Protein AF-A0A8T9AZX5-F1 (afdb_monomer_lite)

Foldseek 3Di:
DDDDDDDDDDDDDDPDPDPDDCPPPQDPDDDQDPVNVVVCCVVCVPDDPLVVLLVCLVPFDLAAAEDLPPPVSVVNVVSQLVVCVVPVPRDRHAYEYQPLQPDDPVSVVSVVVVCVVRVSHHYHYFAQPPDDHPVRVCVVQNPPCCVVPVPVSCCRRPVVRVVVVCVVSVHD

pLDDT: mean 87.65, std 19.74, range [34.09, 98.69]

Organism: NCBI:txid1316785

InterPro domains:
  IPR002500 Phosphoadenosine phosphosulphate reductase domain [PF01507] (64-170)
  IPR014729 Rossmann-like alpha/beta/alpha sandwich fold [G3DSA:3.40.50.620] (26-172)

Secondary structure (DSSP, 8-state):
-------------------------PPPPP---HHHHHHHHHHHTTS-HHHHHHHHHHH-TT-EEE----HHHHHHHHHHHHHHHH-TTSPP-EEEEE--S---HHHHHHHHHHHHH-TTS-EEEE-STT--SHHHHHHHH-TTHHHH-HHHHHIIIIIHHHHHHHHHTT--

Sequence (172 aa):
MGHHRESSAHSNNESGYASGSSSADSLPPIILTKQHLKFLNTTLNNLTPLEILRWCKLTFPSLYQTTAFGISGLVTLDMLSKLQTETPSAPSIDAIFLDTLYHFQETLELVEKTKQRYPNVNLHVYKPEGVSTVSEFEAKHGAELWKTDADLYDWVAKVEPAQRAYSDLSVA

Structure (mmCIF, N/CA/C/O backbone):
data_AF-A0A8T9AZX5-F1
#
_entry.id   AF-A0A8T9AZX5-F1
#
loop_
_atom_site.group_PDB
_atom_site.id
_atom_site.type_symbol
_atom_site.label_atom_id
_atom_site.label_alt_id
_atom_site.label_comp_id
_atom_site.label_asym_id
_atom_site.label_entity_id
_atom_site.label_seq_id
_atom_site.pdbx_PDB_ins_code
_atom_site.Cartn_x
_atom_site.Cartn_y
_atom_site.Cartn_z
_atom_site.occupancy
_atom_site.B_iso_or_equiv
_atom_site.auth_seq_id
_atom_site.auth_comp_id
_atom_site.auth_asym_id
_atom_site.auth_atom_id
_atom_site.pdbx_PDB_model_num
ATOM 1 N N . MET A 1 1 ? -6.602 34.665 -76.953 1.00 39.72 1 MET A N 1
ATOM 2 C CA . MET A 1 1 ? -6.488 35.197 -75.578 1.00 39.72 1 MET A CA 1
ATOM 3 C C . MET A 1 1 ? -7.220 34.218 -74.673 1.00 39.72 1 MET A C 1
ATOM 5 O O . MET A 1 1 ? -8.395 33.996 -74.919 1.00 39.72 1 MET A O 1
ATOM 9 N N . GLY A 1 2 ? -6.522 33.560 -73.743 1.00 36.25 2 GLY A N 1
ATOM 10 C CA . GLY A 1 2 ? -7.105 32.566 -72.828 1.00 36.25 2 GLY A CA 1
ATOM 11 C C . GLY A 1 2 ? -6.271 31.287 -72.733 1.00 36.25 2 GLY A C 1
ATOM 12 O O . GLY A 1 2 ? -6.496 30.346 -73.485 1.00 36.25 2 GLY A O 1
ATOM 13 N N . HIS A 1 3 ? -5.283 31.283 -71.836 1.00 34.78 3 HIS A N 1
ATOM 14 C CA . HIS A 1 3 ? -4.496 30.104 -71.474 1.00 34.78 3 HIS A CA 1
ATOM 15 C C . HIS A 1 3 ? -5.234 29.260 -70.427 1.00 34.78 3 HIS A C 1
ATOM 17 O O . HIS A 1 3 ? -5.689 29.783 -69.413 1.00 34.78 3 HIS A O 1
ATOM 23 N N . HIS A 1 4 ? -5.263 27.948 -70.657 1.00 35.97 4 HIS A N 1
ATOM 24 C CA . HIS A 1 4 ? -5.449 26.918 -69.637 1.00 35.97 4 HIS A CA 1
ATOM 25 C C . HIS A 1 4 ? -4.282 26.925 -68.639 1.00 35.97 4 HIS A C 1
ATOM 27 O O . HIS A 1 4 ? -3.122 26.917 -69.061 1.00 35.97 4 HIS A O 1
ATOM 33 N N . ARG A 1 5 ? -4.585 26.794 -67.342 1.00 34.09 5 ARG A N 1
ATOM 34 C CA . ARG A 1 5 ? -3.838 25.910 -66.430 1.00 34.09 5 ARG A CA 1
ATOM 35 C C . ARG A 1 5 ? -4.625 25.633 -65.148 1.00 34.09 5 ARG A C 1
ATOM 37 O O . ARG A 1 5 ? -4.996 26.553 -64.429 1.00 34.09 5 ARG A O 1
ATOM 44 N N . GLU A 1 6 ? -4.851 24.348 -64.897 1.00 43.19 6 GLU A N 1
ATOM 45 C CA . GLU A 1 6 ? -5.233 23.786 -63.602 1.00 43.19 6 GLU A CA 1
ATOM 46 C C . GLU A 1 6 ? -4.085 23.929 -62.592 1.00 43.19 6 GLU A C 1
ATOM 48 O O . GLU A 1 6 ? -2.913 23.866 -62.970 1.00 43.19 6 GLU A O 1
ATOM 53 N N . SER A 1 7 ? -4.423 24.042 -61.305 1.00 36.31 7 SER A N 1
ATOM 54 C CA . SER A 1 7 ? -3.517 23.708 -60.203 1.00 36.31 7 SER A CA 1
ATOM 55 C C . SER A 1 7 ? -4.314 23.431 -58.923 1.00 36.31 7 SER A C 1
ATOM 57 O O . SER A 1 7 ? -4.718 24.347 -58.218 1.00 36.31 7 SER A O 1
ATOM 59 N N . SER A 1 8 ? -4.531 22.138 -58.672 1.00 34.84 8 SER A N 1
ATOM 60 C CA . SER A 1 8 ? -4.407 21.440 -57.381 1.00 34.84 8 SER A CA 1
ATOM 61 C C . SER A 1 8 ? -4.889 22.126 -56.091 1.00 34.84 8 SER A C 1
ATOM 63 O O . SER A 1 8 ? -4.235 23.014 -55.545 1.00 34.84 8 SER A O 1
ATOM 65 N N . ALA A 1 9 ? -5.944 21.549 -55.511 1.00 44.44 9 ALA A N 1
ATOM 66 C CA . ALA A 1 9 ? -6.282 21.666 -54.099 1.00 44.44 9 ALA A CA 1
ATOM 67 C C . ALA A 1 9 ? -5.108 21.220 -53.206 1.00 44.44 9 ALA A C 1
ATOM 69 O O . ALA A 1 9 ? -4.575 20.122 -53.378 1.00 44.44 9 ALA A O 1
ATOM 70 N N . HIS A 1 10 ? -4.729 22.059 -52.243 1.00 37.44 10 HIS A N 1
ATOM 71 C CA . HIS A 1 10 ? -3.942 21.681 -51.071 1.00 37.44 10 HIS A CA 1
ATOM 72 C C . HIS A 1 10 ? -4.683 22.172 -49.828 1.00 37.44 10 HIS A C 1
ATOM 74 O O . HIS A 1 10 ? -4.914 23.365 -49.644 1.00 37.44 10 HIS A O 1
ATOM 80 N N . SER A 1 11 ? -5.086 21.204 -49.011 1.00 47.88 11 SER A N 1
ATOM 81 C CA . SER A 1 11 ? -5.609 21.361 -47.662 1.00 47.88 11 SER A CA 1
ATOM 82 C C . SER A 1 11 ? -4.563 22.018 -46.764 1.00 47.88 11 SER A C 1
ATOM 84 O O . SER A 1 11 ? -3.479 21.460 -46.598 1.00 47.88 11 SER A O 1
ATOM 86 N N . ASN A 1 12 ? -4.899 23.146 -46.142 1.00 37.38 12 ASN A N 1
ATOM 87 C CA . ASN A 1 12 ? -4.134 23.682 -45.022 1.00 37.38 12 ASN A CA 1
ATOM 88 C C . ASN A 1 12 ? -5.059 23.868 -43.817 1.00 37.38 12 ASN A C 1
ATOM 90 O O . ASN A 1 12 ? -5.862 24.793 -43.765 1.00 37.38 12 ASN A O 1
ATOM 94 N N . ASN A 1 13 ? -4.925 22.902 -42.908 1.00 39.84 13 ASN A N 1
ATOM 95 C CA . ASN A 1 13 ? -5.178 22.904 -41.470 1.00 39.84 13 ASN A CA 1
ATOM 96 C C . ASN A 1 13 ? -5.720 24.210 -40.867 1.00 39.84 13 ASN A C 1
ATOM 98 O O . ASN A 1 13 ? -4.977 25.172 -40.664 1.00 39.84 13 ASN A O 1
ATOM 102 N N . GLU A 1 14 ? -6.989 24.178 -40.462 1.00 38.81 14 GLU A N 1
ATOM 103 C CA . GLU A 1 14 ? -7.542 25.103 -39.475 1.00 38.81 14 GLU A CA 1
ATOM 104 C C . GLU A 1 14 ? -6.902 24.845 -38.104 1.00 38.81 14 GLU A C 1
ATOM 106 O O . GLU A 1 14 ? -7.068 23.787 -37.495 1.00 38.81 14 GLU A O 1
ATOM 111 N N . SER A 1 15 ? -6.172 25.837 -37.596 1.00 49.81 15 SER A N 1
ATOM 112 C CA . SER A 1 15 ? -5.742 25.904 -36.203 1.00 49.81 15 SER A CA 1
ATOM 113 C C . SER A 1 15 ? -6.913 26.367 -35.332 1.00 49.81 15 SER A C 1
ATOM 115 O O . SER A 1 15 ? -7.092 27.562 -35.087 1.00 49.81 15 SER A O 1
ATOM 117 N N . GLY A 1 16 ? -7.724 25.419 -34.871 1.00 39.03 16 GLY A N 1
ATOM 118 C CA . GLY A 1 16 ? -8.729 25.655 -33.841 1.00 39.03 16 GLY A CA 1
ATOM 119 C C . GLY A 1 16 ? -8.090 25.668 -32.455 1.00 39.03 16 GLY A C 1
ATOM 120 O O . GLY A 1 16 ? -8.042 24.639 -31.788 1.00 39.03 16 GLY A O 1
ATOM 121 N N . TYR A 1 17 ? -7.616 26.828 -31.997 1.00 50.16 17 TYR A N 1
ATOM 122 C CA . TYR A 1 17 ? -7.388 27.051 -30.568 1.00 50.16 17 TYR A CA 1
ATOM 123 C C . TYR A 1 17 ? -8.745 27.214 -29.882 1.00 50.16 17 TYR A C 1
ATOM 125 O O . TYR A 1 17 ? -9.251 28.323 -29.717 1.00 50.16 17 TYR A O 1
ATOM 133 N N . ALA A 1 18 ? -9.349 26.093 -29.498 1.00 42.88 18 ALA A N 1
ATOM 134 C CA . ALA A 1 18 ? -10.408 26.091 -28.508 1.00 42.88 18 ALA A CA 1
ATOM 135 C C . ALA A 1 18 ? -9.747 26.046 -27.127 1.00 42.88 18 ALA A C 1
ATOM 137 O O . ALA A 1 18 ? -9.266 25.004 -26.687 1.00 42.88 18 ALA A O 1
ATOM 138 N N . SER A 1 19 ? -9.714 27.192 -26.449 1.00 56.75 19 SER A N 1
ATOM 139 C CA . SER A 1 19 ? -9.529 27.251 -25.000 1.00 56.75 19 SER A CA 1
ATOM 140 C C . SER A 1 19 ? -10.708 26.527 -24.349 1.00 56.75 19 SER A C 1
ATOM 142 O O . SER A 1 19 ? -11.762 27.113 -24.110 1.00 56.75 19 SER A O 1
ATOM 144 N N . GLY A 1 20 ? -10.549 25.223 -24.151 1.00 41.31 20 GLY A N 1
ATOM 145 C CA . GLY A 1 20 ? -11.490 24.362 -23.458 1.00 41.31 20 GLY A CA 1
ATOM 146 C C . GLY A 1 20 ? -11.069 24.221 -22.005 1.00 41.31 20 GLY A C 1
ATOM 147 O O . GLY A 1 20 ? -9.927 23.884 -21.716 1.00 41.31 20 GLY A O 1
ATOM 148 N N . SER A 1 21 ? -12.006 24.526 -21.112 1.00 38.75 21 SER A N 1
ATOM 149 C CA . SER A 1 21 ? -12.051 24.107 -19.711 1.00 38.75 21 SER A CA 1
ATOM 150 C C . SER A 1 21 ? -11.220 22.845 -19.447 1.00 38.75 21 SER A C 1
ATOM 152 O O . SER A 1 21 ? -11.466 21.810 -20.066 1.00 38.75 21 SER A O 1
ATOM 154 N N . SER A 1 22 ? -10.264 22.930 -18.517 1.00 40.59 22 SER A N 1
ATOM 155 C CA . SER A 1 22 ? -9.553 21.773 -17.973 1.00 40.59 22 SER A CA 1
ATOM 156 C C . SER A 1 22 ? -10.535 20.916 -17.174 1.00 40.59 22 SER A C 1
ATOM 158 O O . SER A 1 22 ? -10.583 20.952 -15.944 1.00 40.59 22 SER A O 1
ATOM 160 N N . SER A 1 23 ? -11.353 20.162 -17.897 1.00 47.62 23 SER A N 1
ATOM 161 C CA . SER A 1 23 ? -11.797 18.861 -17.425 1.00 47.62 23 SER A CA 1
ATOM 162 C C . SER A 1 23 ? -10.504 18.104 -17.155 1.00 47.62 23 SER A C 1
ATOM 164 O O . SER A 1 23 ? -9.619 18.105 -18.008 1.00 47.62 23 SER A O 1
ATOM 166 N N . ALA A 1 24 ? -10.314 17.597 -15.941 1.00 47.28 24 ALA A N 1
ATOM 167 C CA . ALA A 1 24 ? -9.165 16.764 -15.634 1.00 47.28 24 ALA A CA 1
ATOM 168 C C . ALA A 1 24 ? -9.201 15.565 -16.592 1.00 47.28 24 ALA A C 1
ATOM 170 O O . ALA A 1 24 ? -9.963 14.628 -16.370 1.00 47.28 24 ALA A O 1
ATOM 171 N N . ASP A 1 25 ? -8.456 15.647 -17.696 1.00 48.66 25 ASP A N 1
ATOM 172 C CA . ASP A 1 25 ? -8.344 14.577 -18.679 1.00 48.66 25 ASP A CA 1
ATOM 173 C C . ASP A 1 25 ? -7.556 13.455 -18.007 1.00 48.66 25 ASP A C 1
ATOM 175 O O . ASP A 1 25 ? -6.326 13.395 -18.047 1.00 48.66 25 ASP A O 1
ATOM 179 N N . SER A 1 26 ? -8.286 12.591 -17.304 1.00 61.50 26 SER A N 1
ATOM 180 C CA . SER A 1 26 ? -7.782 11.317 -16.821 1.00 61.50 26 SER A CA 1
ATOM 181 C C . SER A 1 26 ? -7.172 10.583 -18.012 1.00 61.50 26 SER A C 1
ATOM 183 O O . SER A 1 26 ? -7.832 10.438 -19.046 1.00 61.50 26 SER A O 1
ATOM 185 N N . LEU A 1 27 ? -5.921 10.137 -17.879 1.00 63.19 27 LEU A N 1
ATOM 186 C CA . LEU A 1 27 ? -5.266 9.319 -18.898 1.00 63.19 27 LEU A CA 1
ATOM 187 C C . LEU A 1 27 ? -6.190 8.154 -19.302 1.00 63.19 27 LEU A C 1
ATOM 189 O O . LEU A 1 27 ? -6.902 7.618 -18.447 1.00 63.19 27 LEU A O 1
ATOM 193 N N . PRO A 1 28 ? -6.207 7.753 -20.587 1.00 70.44 28 PRO A N 1
ATOM 194 C CA . PRO A 1 28 ? -7.024 6.629 -21.013 1.00 70.44 28 PRO A CA 1
ATOM 195 C C . PRO A 1 28 ? -6.657 5.377 -20.200 1.00 70.44 28 PRO A C 1
ATOM 197 O O . PRO A 1 28 ? -5.473 5.155 -19.929 1.00 70.44 28 PRO A O 1
ATOM 200 N N . PRO A 1 29 ? -7.647 4.548 -19.824 1.00 79.88 29 PRO A N 1
ATOM 201 C CA . PRO A 1 29 ? -7.400 3.378 -18.997 1.00 79.88 29 PRO A CA 1
ATOM 202 C C . PRO A 1 29 ? -6.451 2.411 -19.707 1.00 79.88 29 PRO A C 1
ATOM 204 O O . PRO A 1 29 ? -6.567 2.165 -20.912 1.00 79.88 29 PRO A O 1
ATOM 207 N N . ILE A 1 30 ? -5.526 1.825 -18.950 1.00 88.25 30 ILE A N 1
ATOM 208 C CA . ILE A 1 30 ? -4.623 0.799 -19.466 1.00 88.25 30 ILE A CA 1
ATOM 209 C C . ILE A 1 30 ? -5.402 -0.509 -19.596 1.00 88.25 30 ILE A C 1
ATOM 211 O O . ILE A 1 30 ? -5.882 -1.073 -18.616 1.00 88.25 30 ILE A O 1
ATOM 215 N N . ILE A 1 31 ? -5.525 -1.018 -20.823 1.00 92.19 31 ILE A N 1
ATOM 216 C CA . ILE A 1 31 ? -6.279 -2.245 -21.102 1.00 92.19 31 ILE A CA 1
ATOM 217 C C . ILE A 1 31 ? -5.311 -3.388 -21.415 1.00 92.19 31 ILE A C 1
ATOM 219 O O . ILE A 1 31 ? -4.711 -3.459 -22.490 1.00 92.19 31 ILE A O 1
ATOM 223 N N . LEU A 1 32 ? -5.202 -4.341 -20.488 1.00 94.25 32 LEU A N 1
ATOM 224 C CA . LEU A 1 32 ? -4.472 -5.592 -20.695 1.00 94.25 32 LEU A CA 1
ATOM 225 C C . LEU A 1 32 ? -5.444 -6.729 -21.020 1.00 94.25 32 LEU A C 1
ATOM 227 O O . LEU A 1 32 ? -6.285 -7.114 -20.210 1.00 94.25 32 LEU A O 1
ATOM 231 N N . THR A 1 33 ? -5.319 -7.298 -22.220 1.00 97.44 33 THR A N 1
ATOM 232 C CA . THR A 1 33 ? -6.103 -8.473 -22.617 1.00 97.44 33 THR A CA 1
ATOM 233 C C . THR A 1 33 ? -5.625 -9.723 -21.877 1.00 97.44 33 THR A C 1
ATOM 235 O O . THR A 1 33 ? -4.498 -9.788 -21.382 1.00 97.44 33 THR A O 1
ATOM 238 N N . LYS A 1 34 ? -6.442 -10.783 -21.867 1.00 98.00 34 LYS A N 1
ATOM 239 C CA . LYS A 1 34 ? -6.032 -12.086 -21.315 1.00 98.00 34 LYS A CA 1
ATOM 240 C C . LYS A 1 34 ? -4.754 -12.616 -21.978 1.00 98.00 34 LYS A C 1
ATOM 242 O O . LYS A 1 34 ? -3.924 -13.227 -21.309 1.00 98.00 34 LYS A O 1
ATOM 247 N N . GLN A 1 35 ? -4.581 -12.373 -23.279 1.00 98.25 35 GLN A N 1
ATOM 248 C CA . GLN A 1 35 ? -3.381 -12.744 -24.024 1.00 98.25 35 GLN A CA 1
ATOM 249 C C . GLN A 1 35 ? -2.161 -11.934 -23.566 1.00 98.25 35 GLN A C 1
ATOM 251 O O . GLN A 1 35 ? -1.109 -12.534 -23.349 1.00 98.25 35 GLN A O 1
ATOM 256 N N . HIS A 1 36 ? -2.306 -10.617 -23.348 1.00 97.88 36 HIS A N 1
ATOM 257 C CA . HIS A 1 36 ? -1.241 -9.789 -22.768 1.00 97.88 36 HIS A CA 1
ATOM 258 C C . HIS A 1 36 ? -0.831 -10.321 -21.394 1.00 97.88 36 HIS A C 1
ATOM 260 O O . HIS A 1 36 ? 0.344 -10.598 -21.180 1.00 97.88 36 HIS A O 1
ATOM 266 N N . LEU A 1 37 ? -1.794 -10.551 -20.496 1.00 98.00 37 LEU A N 1
ATOM 267 C CA . LEU A 1 37 ? -1.520 -11.053 -19.146 1.00 98.00 37 LEU A CA 1
ATOM 268 C C . LEU A 1 37 ? -0.815 -12.412 -19.166 1.00 98.00 37 LEU A C 1
ATOM 270 O O . LEU A 1 37 ? 0.155 -12.613 -18.442 1.00 98.00 37 LEU A O 1
ATOM 274 N N . LYS A 1 38 ? -1.249 -13.340 -20.030 1.00 98.38 38 LYS A N 1
ATOM 275 C CA . LYS A 1 38 ? -0.595 -14.650 -20.166 1.00 98.38 38 LYS A CA 1
ATOM 276 C C . LYS A 1 38 ? 0.862 -14.512 -20.615 1.00 98.38 38 LYS A C 1
ATOM 278 O O . LYS A 1 38 ? 1.734 -15.185 -20.064 1.00 98.38 38 LYS A O 1
ATOM 283 N N . PHE A 1 39 ? 1.118 -13.657 -21.604 1.00 98.25 39 PHE A N 1
ATOM 284 C CA . PHE A 1 39 ? 2.467 -13.398 -22.099 1.00 98.25 39 PHE A CA 1
ATOM 285 C C . PHE A 1 39 ? 3.342 -12.745 -21.024 1.00 98.25 39 PHE A C 1
ATOM 287 O O . PHE A 1 39 ? 4.416 -13.260 -20.729 1.00 98.25 39 PHE A O 1
ATOM 294 N N . LEU A 1 40 ? 2.860 -11.670 -20.393 1.00 98.00 40 LEU A N 1
ATOM 295 C CA . LEU A 1 40 ? 3.583 -10.948 -19.345 1.00 98.00 40 LEU A CA 1
ATOM 296 C C . L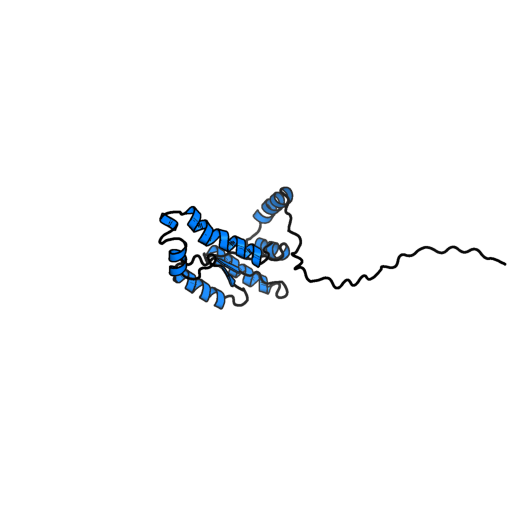EU A 1 40 ? 3.908 -11.853 -18.158 1.00 98.00 40 LEU A C 1
ATOM 298 O O . LEU A 1 40 ? 5.066 -11.921 -17.763 1.00 98.00 40 LEU A O 1
ATOM 302 N N . ASN A 1 41 ? 2.940 -12.624 -17.655 1.00 98.25 41 ASN A N 1
ATOM 303 C CA . ASN A 1 41 ? 3.182 -13.564 -16.559 1.00 98.25 41 ASN A CA 1
ATOM 304 C C . ASN A 1 41 ? 4.254 -14.602 -16.922 1.00 98.25 41 ASN A C 1
ATOM 306 O O . ASN A 1 41 ? 5.120 -14.894 -16.106 1.00 98.25 41 ASN A O 1
ATOM 310 N N . THR A 1 42 ? 4.233 -15.134 -18.149 1.00 98.06 42 THR A N 1
ATOM 311 C CA . THR A 1 42 ? 5.233 -16.121 -18.598 1.00 98.06 42 THR A CA 1
ATOM 312 C C . THR A 1 42 ? 6.626 -15.499 -18.711 1.00 98.06 42 THR A C 1
ATOM 314 O O . THR A 1 42 ? 7.608 -16.103 -18.288 1.00 98.06 42 THR A O 1
ATOM 317 N N . THR A 1 43 ? 6.717 -14.290 -19.266 1.00 97.81 43 THR A N 1
ATOM 318 C CA . THR A 1 43 ? 7.990 -13.591 -19.476 1.00 97.81 43 THR A CA 1
ATOM 319 C C . THR A 1 43 ? 8.600 -13.117 -18.158 1.00 97.81 43 THR A C 1
ATOM 321 O O . THR A 1 43 ? 9.757 -13.420 -17.874 1.00 97.81 43 THR A O 1
ATOM 324 N N . LEU A 1 44 ? 7.820 -12.414 -17.331 1.00 98.00 44 LEU A N 1
ATOM 325 C CA . LEU A 1 44 ? 8.296 -11.785 -16.096 1.00 98.00 44 LEU A CA 1
ATOM 326 C C . LEU A 1 44 ? 8.642 -12.803 -15.002 1.00 98.00 44 LEU A C 1
ATOM 328 O O . LEU A 1 44 ? 9.502 -12.520 -14.176 1.00 98.00 44 LEU A O 1
ATOM 332 N N . ASN A 1 45 ? 8.043 -14.000 -15.015 1.00 97.75 45 ASN A N 1
ATOM 333 C CA . ASN A 1 45 ? 8.338 -15.057 -14.038 1.00 97.75 45 ASN A CA 1
ATOM 334 C C . ASN A 1 45 ? 9.809 -15.516 -14.045 1.00 97.75 45 ASN A C 1
ATOM 336 O O . ASN A 1 45 ? 10.274 -16.095 -13.069 1.00 97.75 45 ASN A O 1
ATOM 340 N N . ASN A 1 46 ? 10.541 -15.274 -15.135 1.00 96.75 46 ASN A N 1
ATOM 341 C CA . ASN A 1 46 ? 11.950 -15.658 -15.260 1.00 96.75 46 ASN A CA 1
ATOM 342 C C . ASN A 1 46 ? 12.923 -14.520 -14.912 1.00 96.75 46 ASN A C 1
ATOM 344 O O . ASN A 1 46 ? 14.129 -14.686 -15.081 1.00 96.75 46 ASN A O 1
ATOM 348 N N . LEU A 1 47 ? 12.413 -13.368 -14.468 1.00 98.19 47 LEU A N 1
ATOM 349 C CA . LEU A 1 47 ? 13.212 -12.191 -14.144 1.00 98.19 47 LEU A CA 1
ATOM 350 C C . LEU A 1 47 ? 13.427 -12.049 -12.636 1.00 98.19 47 LEU A C 1
ATOM 352 O O . LEU A 1 47 ? 12.649 -12.531 -11.812 1.00 98.19 47 LEU A O 1
ATOM 356 N N . THR A 1 48 ? 14.486 -11.336 -12.267 1.00 98.19 48 THR A N 1
ATOM 357 C CA . THR A 1 48 ? 14.724 -10.934 -10.880 1.00 98.19 48 THR A CA 1
ATOM 358 C C . THR A 1 48 ? 13.719 -9.860 -10.436 1.00 98.19 48 THR A C 1
ATOM 360 O O . THR A 1 48 ? 13.211 -9.103 -11.268 1.00 98.19 48 THR A O 1
ATOM 363 N N . PRO A 1 49 ? 13.466 -9.696 -9.121 1.00 97.88 49 PRO A N 1
ATOM 364 C CA . PRO A 1 49 ? 12.566 -8.651 -8.628 1.00 97.88 49 PRO A CA 1
ATOM 365 C C . PRO A 1 49 ? 12.930 -7.242 -9.115 1.00 97.88 49 PRO A C 1
ATOM 367 O O . PRO A 1 49 ? 12.049 -6.464 -9.466 1.00 97.88 49 PRO A O 1
ATOM 370 N N . LEU A 1 50 ? 14.226 -6.919 -9.196 1.00 96.69 50 LEU A N 1
ATOM 371 C CA . LEU A 1 50 ? 14.693 -5.609 -9.654 1.00 96.69 50 LEU A CA 1
ATOM 372 C C . LEU A 1 50 ? 14.377 -5.370 -11.140 1.00 96.69 50 LEU A C 1
ATOM 374 O O . LEU A 1 50 ? 13.994 -4.266 -11.518 1.00 96.69 50 LEU A O 1
ATOM 378 N N . GLU A 1 51 ? 14.507 -6.399 -11.979 1.00 97.44 51 GLU A N 1
ATOM 379 C CA . GLU A 1 51 ? 14.153 -6.327 -13.401 1.00 97.44 51 GLU A CA 1
ATOM 380 C C . GLU A 1 51 ? 12.643 -6.175 -13.602 1.00 97.44 51 GLU A C 1
ATOM 382 O O . GLU A 1 51 ? 12.226 -5.368 -14.432 1.00 97.44 51 GLU A O 1
ATOM 387 N N . ILE A 1 52 ? 11.829 -6.876 -12.804 1.00 98.12 52 ILE A N 1
ATOM 388 C CA . ILE A 1 52 ? 10.367 -6.725 -12.821 1.00 98.12 52 ILE A CA 1
ATOM 389 C C . ILE A 1 52 ? 9.981 -5.295 -12.431 1.00 98.12 52 ILE A C 1
ATOM 391 O O . ILE A 1 52 ? 9.215 -4.654 -13.144 1.00 98.12 52 ILE A O 1
ATOM 395 N N . LEU A 1 53 ? 10.546 -4.755 -11.346 1.00 96.81 53 LEU A N 1
ATOM 396 C CA . LEU A 1 53 ? 10.267 -3.383 -10.907 1.00 96.81 53 LEU A CA 1
ATOM 397 C C . LEU A 1 53 ? 10.707 -2.342 -11.944 1.00 96.81 53 LEU A C 1
ATOM 399 O O . LEU A 1 53 ? 9.977 -1.382 -12.200 1.00 96.81 53 LEU A O 1
ATOM 403 N N . ARG A 1 54 ? 11.867 -2.545 -12.582 1.00 95.38 54 ARG A N 1
ATOM 404 C CA . ARG A 1 54 ? 12.332 -1.685 -13.677 1.00 95.38 54 ARG A CA 1
ATOM 405 C C . ARG A 1 54 ? 11.358 -1.725 -14.856 1.00 95.38 54 ARG A C 1
ATOM 407 O O . ARG A 1 54 ? 11.022 -0.674 -15.394 1.00 95.38 54 ARG A O 1
ATOM 414 N N . TRP A 1 55 ? 10.867 -2.909 -15.228 1.00 95.69 55 TRP A N 1
ATOM 415 C CA . TRP A 1 55 ? 9.849 -3.054 -16.269 1.00 95.69 55 TRP A CA 1
ATOM 416 C C . TRP A 1 55 ? 8.536 -2.349 -15.897 1.00 95.69 55 TRP A C 1
ATOM 418 O O . TRP A 1 55 ? 8.012 -1.598 -16.721 1.00 95.69 55 TRP A O 1
ATOM 428 N N . CYS A 1 56 ? 8.039 -2.510 -14.664 1.00 95.06 56 CYS A N 1
ATOM 429 C CA . CYS A 1 56 ? 6.818 -1.842 -14.204 1.00 95.06 56 CYS A CA 1
ATOM 430 C C . CYS A 1 56 ? 6.930 -0.319 -14.346 1.00 95.06 56 CYS A C 1
ATOM 432 O O . CYS A 1 56 ? 6.037 0.306 -14.911 1.00 95.06 56 CYS A O 1
ATOM 434 N N . LYS A 1 57 ? 8.057 0.262 -13.909 1.00 92.75 57 LYS A N 1
ATOM 435 C CA . LYS A 1 57 ? 8.313 1.709 -13.971 1.00 92.75 57 LYS A CA 1
ATOM 436 C C . LYS A 1 57 ? 8.304 2.269 -15.397 1.00 92.75 57 LYS A C 1
ATOM 438 O O . LYS A 1 57 ? 7.907 3.408 -15.607 1.00 92.75 57 LYS A O 1
ATOM 443 N N . LEU A 1 58 ? 8.765 1.484 -16.369 1.00 91.19 58 LEU A N 1
ATOM 444 C CA . LEU A 1 58 ? 8.781 1.883 -17.780 1.00 91.19 58 LEU A CA 1
ATOM 445 C C . LEU A 1 58 ? 7.426 1.690 -18.471 1.00 91.19 58 LEU A C 1
ATOM 447 O O . LEU A 1 58 ? 7.187 2.297 -19.511 1.00 91.19 58 LEU A O 1
ATOM 451 N N . THR A 1 59 ? 6.572 0.822 -17.927 1.00 91.81 59 THR A N 1
ATOM 452 C CA . THR A 1 59 ? 5.347 0.369 -18.598 1.00 91.81 59 THR A CA 1
ATOM 453 C C . THR A 1 59 ? 4.110 1.107 -18.108 1.00 91.81 59 THR A C 1
ATOM 455 O O . THR A 1 59 ? 3.266 1.480 -18.921 1.00 91.81 59 THR A O 1
ATOM 458 N N . PHE A 1 60 ? 3.988 1.307 -16.794 1.00 92.00 60 PHE A N 1
ATOM 459 C CA . PHE A 1 60 ? 2.784 1.857 -16.182 1.00 92.00 60 PHE A CA 1
ATOM 460 C C . PHE A 1 60 ? 3.014 3.314 -15.748 1.00 92.00 60 PHE A C 1
ATOM 462 O O . PHE A 1 60 ? 3.825 3.547 -14.846 1.00 92.00 60 PHE A O 1
ATOM 469 N N . PRO A 1 61 ? 2.328 4.307 -16.354 1.00 89.94 61 PRO A N 1
ATOM 470 C CA . PRO A 1 61 ? 2.179 5.622 -15.729 1.00 89.94 61 PRO A CA 1
ATOM 471 C C . PRO A 1 61 ? 1.423 5.482 -14.401 1.00 89.94 61 PRO A C 1
ATOM 473 O O . PRO A 1 61 ? 0.783 4.464 -14.178 1.00 89.94 61 PRO A O 1
ATOM 476 N N . SER A 1 62 ? 1.487 6.483 -13.520 1.00 90.44 62 SER A N 1
ATOM 477 C CA . SER A 1 62 ? 0.743 6.480 -12.243 1.00 90.44 62 SER A CA 1
ATOM 478 C C . SER A 1 62 ? 0.894 5.180 -11.433 1.00 90.44 62 SER A C 1
ATOM 480 O O . SER A 1 62 ? -0.073 4.639 -10.896 1.00 90.44 62 SER A O 1
ATOM 482 N N . LEU A 1 63 ? 2.120 4.652 -11.376 1.00 94.25 63 LEU A N 1
ATOM 483 C CA . LEU A 1 63 ? 2.461 3.451 -10.620 1.00 94.25 63 LEU A CA 1
ATOM 484 C C . LEU A 1 63 ? 2.771 3.808 -9.162 1.00 94.25 63 LEU A C 1
ATOM 486 O O . LEU A 1 63 ? 3.611 4.668 -8.898 1.00 94.25 63 LEU A O 1
ATOM 490 N N . TYR A 1 64 ? 2.153 3.086 -8.228 1.00 97.06 64 TYR A N 1
ATOM 491 C CA . TYR A 1 64 ? 2.329 3.264 -6.785 1.00 97.06 64 TYR A CA 1
ATOM 492 C C . TYR A 1 64 ? 2.711 1.949 -6.109 1.00 97.06 64 TYR A C 1
ATOM 494 O O . TYR A 1 64 ? 2.315 0.865 -6.540 1.00 97.06 64 TYR A O 1
ATOM 502 N N . GLN A 1 65 ? 3.425 2.041 -4.990 1.00 97.69 65 GLN A N 1
ATOM 503 C CA . GLN A 1 65 ? 3.597 0.921 -4.074 1.00 97.69 65 GLN A CA 1
ATOM 504 C C . GLN A 1 65 ? 2.580 1.021 -2.932 1.00 97.69 65 GLN A C 1
ATOM 506 O O . GLN A 1 65 ? 2.697 1.886 -2.073 1.00 97.69 65 GLN A O 1
ATOM 511 N N . THR A 1 66 ? 1.637 0.085 -2.826 1.00 97.81 66 THR A N 1
ATOM 512 C CA . THR A 1 66 ? 0.888 -0.075 -1.565 1.00 97.81 66 THR A CA 1
ATOM 513 C C . THR A 1 66 ? 1.738 -0.866 -0.569 1.00 97.81 66 THR A C 1
ATOM 515 O O . THR A 1 66 ? 2.297 -1.908 -0.915 1.00 97.81 66 THR A O 1
ATOM 518 N N . THR A 1 67 ? 1.871 -0.385 0.666 1.00 97.62 67 THR A N 1
ATOM 519 C CA . THR A 1 67 ? 2.693 -1.037 1.692 1.00 97.62 67 THR A CA 1
ATOM 520 C C . THR A 1 67 ? 2.066 -0.920 3.073 1.00 97.62 67 THR A C 1
ATOM 522 O O . THR A 1 67 ? 1.528 0.118 3.433 1.00 97.62 67 THR A O 1
ATOM 525 N N . ALA A 1 68 ? 2.180 -1.984 3.867 1.00 96.06 68 ALA A N 1
ATOM 526 C CA . ALA A 1 68 ? 1.919 -1.976 5.309 1.00 96.06 68 ALA A CA 1
ATOM 527 C C . ALA A 1 68 ? 3.231 -1.999 6.122 1.00 96.06 68 ALA A C 1
ATOM 529 O O . ALA A 1 68 ? 3.235 -2.368 7.291 1.00 96.06 68 ALA A O 1
ATOM 530 N N . PHE A 1 69 ? 4.361 -1.677 5.476 1.00 96.06 69 PHE A N 1
ATOM 531 C CA . PHE A 1 69 ? 5.715 -1.696 6.050 1.00 96.06 69 PHE A CA 1
ATOM 532 C C . PHE A 1 69 ? 6.171 -3.062 6.590 1.00 96.06 69 PHE A C 1
ATOM 534 O O . PHE A 1 69 ? 7.089 -3.152 7.402 1.00 96.06 69 PHE A O 1
ATOM 541 N N . GLY A 1 70 ? 5.585 -4.149 6.080 1.00 95.81 70 GLY A N 1
ATOM 542 C CA . GLY A 1 70 ? 6.139 -5.492 6.240 1.00 95.81 70 GLY A CA 1
ATOM 543 C C . GLY A 1 70 ? 7.466 -5.658 5.488 1.00 95.81 70 GLY A C 1
ATOM 544 O O . GLY A 1 70 ? 7.782 -4.892 4.576 1.00 95.81 70 GLY A O 1
ATOM 545 N N . ILE A 1 71 ? 8.222 -6.705 5.830 1.00 97.19 71 ILE A N 1
ATOM 546 C CA . ILE A 1 71 ? 9.590 -6.942 5.329 1.00 97.19 71 ILE A CA 1
ATOM 547 C C . ILE A 1 71 ? 9.660 -6.893 3.796 1.00 97.19 71 ILE A C 1
ATOM 549 O O . ILE A 1 71 ? 10.474 -6.154 3.247 1.00 97.19 71 ILE A O 1
ATOM 553 N N . SER A 1 72 ? 8.784 -7.618 3.093 1.00 97.56 72 SER A N 1
ATOM 554 C CA . SER A 1 72 ? 8.785 -7.625 1.623 1.00 97.56 72 SER A CA 1
ATOM 555 C C . SER A 1 72 ? 8.490 -6.245 1.030 1.00 97.56 72 SER A C 1
ATOM 557 O O . SER A 1 72 ? 9.122 -5.857 0.054 1.00 97.56 72 SER A O 1
ATOM 559 N N . GLY A 1 73 ? 7.592 -5.469 1.649 1.00 97.12 73 GLY A N 1
ATOM 560 C CA . GLY A 1 73 ? 7.300 -4.099 1.221 1.00 97.12 73 GLY A CA 1
ATOM 561 C C . GLY A 1 73 ? 8.500 -3.166 1.398 1.00 97.12 73 GLY A C 1
ATOM 562 O O . GLY A 1 73 ? 8.788 -2.363 0.514 1.00 97.12 73 GLY A O 1
ATOM 563 N N . LEU A 1 74 ? 9.249 -3.303 2.494 1.00 97.94 74 LEU A N 1
ATOM 564 C CA . LEU A 1 74 ? 10.480 -2.535 2.710 1.00 97.94 74 LEU A CA 1
ATOM 565 C C . LEU A 1 74 ? 11.574 -2.897 1.700 1.00 97.94 74 LEU A C 1
ATOM 567 O O . LEU A 1 74 ? 12.269 -2.012 1.208 1.00 97.94 74 LEU A O 1
ATOM 571 N N . VAL A 1 75 ? 11.704 -4.181 1.351 1.00 98.12 75 VAL A N 1
ATOM 572 C CA . VAL A 1 75 ? 12.636 -4.625 0.305 1.00 98.12 75 VAL A CA 1
ATOM 573 C C . VAL A 1 75 ? 12.270 -4.001 -1.043 1.00 98.12 75 VAL A C 1
ATOM 575 O O . VAL A 1 75 ? 13.145 -3.461 -1.719 1.00 98.12 75 VAL A O 1
ATOM 578 N N . THR A 1 76 ? 10.987 -4.015 -1.420 1.00 98.00 76 THR A N 1
ATOM 579 C CA . THR A 1 76 ? 10.511 -3.351 -2.643 1.00 98.00 76 THR A CA 1
ATOM 580 C C . THR A 1 76 ? 10.806 -1.854 -2.617 1.00 98.00 76 THR A C 1
ATOM 582 O O . THR A 1 76 ? 11.337 -1.332 -3.594 1.00 98.00 76 THR A O 1
ATOM 585 N N . LEU A 1 77 ? 10.541 -1.178 -1.498 1.00 97.06 77 LEU A N 1
ATOM 586 C CA . LEU A 1 77 ? 10.789 0.255 -1.344 1.00 97.06 77 LEU A CA 1
ATOM 587 C C . LEU A 1 77 ? 12.274 0.601 -1.526 1.00 97.06 77 LEU A C 1
ATOM 589 O O . LEU A 1 77 ? 12.615 1.541 -2.242 1.00 97.06 77 LEU A O 1
ATOM 593 N N . ASP A 1 78 ? 13.169 -0.187 -0.926 1.00 97.12 78 ASP A N 1
ATOM 594 C CA . ASP A 1 78 ? 14.614 -0.003 -1.067 1.00 97.12 78 ASP A CA 1
ATOM 595 C C . ASP A 1 78 ? 15.085 -0.207 -2.517 1.00 97.12 78 ASP A C 1
ATOM 597 O O . ASP A 1 78 ? 15.870 0.588 -3.042 1.00 97.12 78 ASP A O 1
ATOM 601 N N . MET A 1 79 ? 14.569 -1.240 -3.194 1.00 97.44 79 MET A N 1
ATOM 602 C CA . MET A 1 79 ? 14.847 -1.487 -4.613 1.00 97.44 79 MET A CA 1
ATOM 603 C C . MET A 1 79 ? 14.352 -0.335 -5.494 1.00 97.44 79 MET A C 1
ATOM 605 O O . MET A 1 79 ? 15.099 0.139 -6.349 1.00 97.44 79 MET A O 1
ATOM 609 N N . LEU A 1 80 ? 13.130 0.155 -5.265 1.00 96.12 80 LEU A N 1
ATOM 610 C CA . LEU A 1 80 ? 12.561 1.292 -5.992 1.00 96.12 80 LEU A CA 1
ATOM 611 C C . LEU A 1 80 ? 13.367 2.574 -5.767 1.00 96.12 80 LEU A C 1
ATOM 613 O O . LEU A 1 80 ? 13.666 3.286 -6.728 1.00 96.12 80 LEU A O 1
ATOM 617 N N . SER A 1 81 ? 13.796 2.835 -4.529 1.00 94.25 81 SER A N 1
ATOM 618 C CA . SER A 1 81 ? 14.654 3.979 -4.215 1.00 94.25 81 SER A CA 1
ATOM 619 C C . SER A 1 81 ? 15.983 3.923 -4.972 1.00 94.25 81 SER A C 1
ATOM 621 O O . SER A 1 81 ? 16.448 4.958 -5.446 1.00 94.25 81 SER A O 1
ATOM 623 N N . LYS A 1 82 ? 16.596 2.741 -5.107 1.00 93.88 82 LYS A N 1
ATOM 624 C CA . LYS A 1 82 ? 17.826 2.554 -5.894 1.00 93.88 82 LYS A CA 1
ATOM 625 C C . LYS A 1 82 ? 17.569 2.730 -7.389 1.00 93.88 82 LYS A C 1
ATOM 627 O O . LYS A 1 82 ? 18.306 3.467 -8.038 1.00 93.88 82 LYS A O 1
ATOM 632 N N . LEU A 1 83 ? 16.494 2.148 -7.924 1.00 94.38 83 LEU A N 1
ATOM 633 C CA . LEU A 1 83 ? 16.104 2.324 -9.329 1.00 94.38 83 LEU A CA 1
ATOM 634 C C . LEU A 1 83 ? 15.821 3.791 -9.682 1.00 94.38 83 LEU A C 1
ATOM 636 O O . LEU A 1 83 ? 16.107 4.217 -10.797 1.00 94.38 83 LEU A O 1
ATOM 640 N N . GLN A 1 84 ? 15.294 4.597 -8.754 1.00 93.31 84 GLN A N 1
ATOM 641 C CA . GLN A 1 8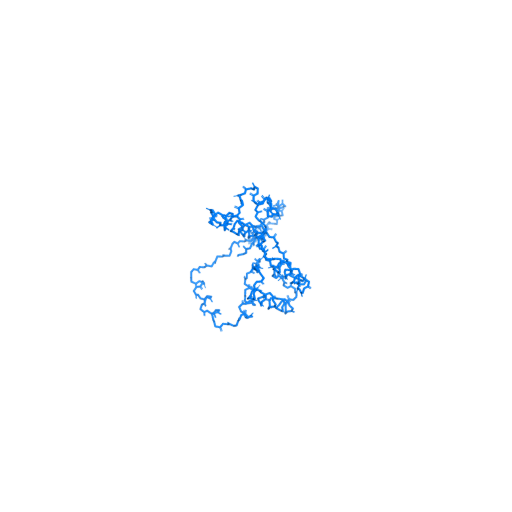4 ? 15.115 6.035 -8.984 1.00 93.31 84 GLN A CA 1
ATOM 642 C C . GLN A 1 84 ? 16.441 6.754 -9.271 1.00 93.31 84 GLN A C 1
ATOM 644 O O . GLN A 1 84 ? 16.457 7.690 -10.066 1.00 93.31 84 GLN A O 1
ATOM 649 N N . THR A 1 85 ? 17.555 6.297 -8.692 1.00 92.19 85 THR A N 1
ATOM 650 C CA . THR A 1 85 ? 18.881 6.879 -8.964 1.00 92.19 85 THR A CA 1
ATOM 651 C C . THR A 1 85 ? 19.391 6.575 -10.375 1.00 92.19 85 THR A C 1
ATOM 653 O O . THR A 1 85 ? 20.160 7.366 -10.914 1.00 92.19 85 THR A O 1
ATOM 656 N N . GLU A 1 86 ? 18.928 5.486 -11.004 1.00 91.25 86 GLU A N 1
ATOM 657 C CA . GLU A 1 86 ? 19.265 5.144 -12.396 1.00 91.25 86 GLU A CA 1
ATOM 658 C C . GLU A 1 86 ? 18.582 6.091 -13.395 1.00 91.25 86 GLU A C 1
ATOM 660 O O . GLU A 1 86 ? 19.126 6.374 -14.461 1.00 91.25 86 GLU A O 1
ATOM 665 N N . THR A 1 87 ? 17.396 6.608 -13.051 1.00 88.50 87 THR A N 1
ATOM 666 C CA . THR A 1 87 ? 16.598 7.496 -13.912 1.00 88.50 87 THR A CA 1
ATOM 667 C C . THR A 1 87 ? 16.064 8.709 -13.130 1.00 88.50 87 THR A C 1
ATOM 669 O O . THR A 1 87 ? 14.856 8.783 -12.882 1.00 88.50 87 THR A O 1
ATOM 672 N N . PRO A 1 88 ? 16.914 9.677 -12.733 1.00 88.69 88 PRO A N 1
ATOM 673 C CA . PRO A 1 88 ? 16.505 10.754 -11.823 1.00 88.69 88 PRO A CA 1
ATOM 674 C C . PRO A 1 88 ? 15.407 11.674 -12.370 1.00 88.69 88 PRO A C 1
ATOM 676 O O . PRO A 1 88 ? 14.678 12.278 -11.592 1.00 88.69 88 PRO A O 1
ATOM 679 N N . SER A 1 89 ? 15.293 11.785 -13.697 1.00 88.94 89 SER A N 1
ATOM 680 C CA . SER A 1 89 ? 14.272 12.589 -14.380 1.00 88.94 89 SER A CA 1
ATOM 681 C C . SER A 1 89 ? 12.927 11.879 -14.544 1.00 88.94 89 SER A C 1
ATOM 683 O O . SER A 1 89 ? 11.946 12.528 -14.900 1.00 88.94 89 SER A O 1
ATOM 685 N N . ALA A 1 90 ? 12.866 10.563 -14.320 1.00 86.56 90 ALA A N 1
ATOM 686 C CA . ALA A 1 90 ? 11.609 9.828 -14.365 1.00 86.56 90 ALA A CA 1
ATOM 687 C C . ALA A 1 90 ? 10.793 10.106 -13.090 1.00 86.56 90 ALA A C 1
ATOM 689 O O . ALA A 1 90 ? 11.398 10.264 -12.023 1.00 86.56 90 ALA A O 1
ATOM 690 N N . PRO A 1 91 ? 9.449 10.103 -13.165 1.00 87.56 91 PRO A N 1
ATOM 691 C CA . PRO A 1 91 ? 8.603 10.193 -11.980 1.00 87.56 91 PRO A CA 1
ATOM 692 C C . PRO A 1 91 ? 9.002 9.160 -10.916 1.00 87.56 91 PRO A C 1
ATOM 694 O O . PRO A 1 91 ? 9.298 8.001 -11.239 1.00 87.56 91 PRO A O 1
ATOM 697 N N . SER A 1 92 ? 9.038 9.592 -9.655 1.00 89.50 92 SER A N 1
ATOM 698 C CA . SER A 1 92 ? 9.189 8.690 -8.515 1.00 89.50 92 SER A CA 1
ATOM 699 C C . SER A 1 92 ? 7.951 7.812 -8.373 1.00 89.50 92 SER A C 1
ATOM 701 O O . SER A 1 92 ? 6.846 8.214 -8.728 1.00 89.50 92 SER A O 1
ATOM 703 N N . ILE A 1 93 ? 8.143 6.606 -7.842 1.00 95.19 93 ILE A N 1
ATOM 704 C CA . ILE A 1 93 ? 7.032 5.748 -7.432 1.00 95.19 93 ILE A CA 1
ATOM 705 C C . ILE A 1 93 ? 6.716 6.094 -5.984 1.00 95.19 93 ILE A C 1
ATOM 707 O O . ILE A 1 93 ? 7.520 5.836 -5.085 1.00 95.19 93 ILE A O 1
ATOM 711 N N . ASP A 1 94 ? 5.557 6.705 -5.790 1.00 96.44 94 ASP A N 1
ATOM 712 C CA . ASP A 1 94 ? 5.030 7.059 -4.480 1.00 96.44 94 ASP A CA 1
ATOM 713 C C . ASP A 1 94 ? 4.475 5.819 -3.763 1.00 96.44 94 ASP A C 1
ATOM 715 O O . ASP A 1 94 ? 4.162 4.790 -4.376 1.00 96.44 94 ASP A O 1
ATOM 719 N N . ALA A 1 95 ? 4.340 5.914 -2.441 1.00 97.81 95 ALA A N 1
ATOM 720 C CA . ALA A 1 95 ? 3.824 4.838 -1.606 1.00 97.81 95 ALA A CA 1
ATOM 721 C C . ALA A 1 95 ? 2.442 5.174 -1.032 1.00 97.81 95 ALA A C 1
ATOM 723 O O . ALA A 1 95 ? 2.160 6.323 -0.709 1.00 97.81 95 ALA A O 1
ATOM 724 N N . ILE A 1 96 ? 1.599 4.158 -0.855 1.00 98.56 96 ILE A N 1
ATOM 725 C CA . ILE A 1 96 ? 0.288 4.253 -0.206 1.00 98.56 96 ILE A CA 1
ATOM 726 C C . ILE A 1 96 ? 0.320 3.400 1.062 1.00 98.56 96 ILE A C 1
ATOM 728 O O . ILE A 1 96 ? 0.641 2.209 1.008 1.00 98.56 96 ILE A O 1
ATOM 732 N N . PHE A 1 97 ? -0.037 4.000 2.195 1.00 98.56 97 PHE A N 1
ATOM 733 C CA . PHE A 1 97 ? -0.229 3.323 3.473 1.00 98.56 97 PHE A CA 1
ATOM 734 C C . PHE A 1 97 ? -1.668 3.491 3.945 1.00 98.56 97 PHE A C 1
ATOM 736 O O . PHE A 1 97 ? -2.192 4.602 4.005 1.00 98.56 97 PHE A O 1
ATOM 743 N N . LEU A 1 98 ? -2.298 2.376 4.302 1.00 98.38 98 LEU A N 1
ATOM 744 C CA . LEU A 1 98 ? -3.636 2.367 4.878 1.00 98.38 98 LEU A CA 1
ATOM 745 C C . LEU A 1 98 ? -3.496 2.336 6.398 1.00 98.38 98 LEU A C 1
ATOM 747 O O . LEU A 1 98 ? -3.165 1.298 6.978 1.00 98.38 98 LEU A O 1
ATOM 751 N N . ASP A 1 99 ? -3.714 3.477 7.042 1.00 98.25 99 ASP A N 1
ATOM 752 C CA . ASP A 1 99 ? -3.755 3.572 8.493 1.00 98.25 99 ASP A CA 1
ATOM 753 C C . ASP A 1 99 ? -5.136 3.132 8.983 1.00 98.25 99 ASP A C 1
ATOM 755 O O . ASP A 1 99 ? -6.093 3.903 9.012 1.00 98.25 99 ASP A O 1
ATOM 759 N N . THR A 1 100 ? -5.223 1.861 9.373 1.00 97.56 100 THR A N 1
ATOM 760 C CA . THR A 1 100 ? -6.451 1.238 9.887 1.00 97.56 100 THR A CA 1
ATOM 761 C C . THR A 1 100 ? -6.884 1.786 11.246 1.00 97.56 100 THR A C 1
ATOM 763 O O . THR A 1 100 ? -7.937 1.392 11.734 1.00 97.56 100 THR A O 1
ATOM 766 N N . LEU A 1 101 ? -6.078 2.660 11.868 1.00 98.00 101 LEU A N 1
ATOM 767 C CA . LEU A 1 101 ? -6.200 3.167 13.239 1.00 98.00 101 LEU A CA 1
ATOM 768 C C . LEU A 1 101 ? -5.847 2.145 14.331 1.00 98.00 101 LEU A C 1
ATOM 770 O O . LEU A 1 101 ? -5.662 2.535 15.477 1.00 98.00 101 LEU A O 1
ATOM 774 N N . TYR A 1 102 ? -5.674 0.867 13.980 1.00 97.75 102 TYR A N 1
ATOM 775 C CA . TYR A 1 102 ? -5.341 -0.225 14.907 1.00 97.75 102 TYR A CA 1
ATOM 776 C C . TYR A 1 102 ? -3.953 -0.830 14.651 1.00 97.75 102 TYR A C 1
ATOM 778 O O . TYR A 1 102 ? -3.683 -1.972 15.025 1.00 97.75 102 TYR A O 1
ATOM 786 N N . HIS A 1 103 ? -3.061 -0.090 13.988 1.00 97.88 103 HIS A N 1
ATOM 787 C CA . HIS A 1 103 ? -1.674 -0.524 13.814 1.00 97.88 103 HIS A CA 1
ATOM 788 C C . HIS A 1 103 ? -0.931 -0.556 15.149 1.00 97.88 103 HIS A C 1
ATOM 790 O O . HIS A 1 103 ? -1.176 0.258 16.038 1.00 97.88 103 HIS A O 1
ATOM 796 N N . PHE A 1 104 ? 0.032 -1.469 15.260 1.00 98.06 104 PHE A N 1
ATOM 797 C CA . PHE A 1 104 ? 0.986 -1.455 16.363 1.00 98.06 104 PHE A CA 1
ATOM 798 C C . PHE A 1 104 ? 1.775 -0.141 16.367 1.00 98.06 104 PHE A C 1
ATOM 800 O O . PHE A 1 104 ? 2.119 0.393 15.306 1.00 98.06 104 PHE A O 1
ATOM 807 N N . GLN A 1 105 ? 2.111 0.359 17.556 1.00 97.75 105 GLN A N 1
ATOM 808 C CA . GLN A 1 105 ? 2.886 1.592 17.692 1.00 97.75 105 GLN A CA 1
ATOM 809 C C . GLN A 1 105 ? 4.250 1.467 16.995 1.00 97.75 105 GLN A C 1
ATOM 811 O O . GLN A 1 105 ? 4.704 2.399 16.335 1.00 97.75 105 GLN A O 1
ATOM 816 N N . GLU A 1 106 ? 4.857 0.282 17.048 1.00 98.06 106 GLU A N 1
ATOM 817 C CA . GLU A 1 106 ? 6.104 -0.061 16.370 1.00 98.06 106 GLU A CA 1
ATOM 818 C C . GLU A 1 106 ? 5.994 0.070 14.843 1.00 98.06 106 GLU A C 1
ATOM 820 O O . GLU A 1 106 ? 6.952 0.491 14.191 1.00 98.06 106 GLU A O 1
ATOM 825 N N . THR A 1 107 ? 4.830 -0.243 14.260 1.00 98.00 107 THR A N 1
ATOM 826 C CA . THR A 1 107 ? 4.571 -0.040 12.827 1.00 98.00 107 THR A CA 1
ATOM 827 C C . THR A 1 107 ? 4.557 1.447 12.497 1.00 98.00 107 THR A C 1
ATOM 829 O O . THR A 1 107 ? 5.196 1.857 11.530 1.00 98.00 107 THR A O 1
ATOM 832 N N . LEU A 1 108 ? 3.889 2.270 13.310 1.00 98.00 108 LEU A N 1
ATOM 833 C CA . LEU A 1 108 ? 3.831 3.721 13.105 1.00 98.00 108 LEU A CA 1
ATOM 834 C C . LEU A 1 108 ? 5.213 4.376 13.270 1.00 98.00 108 LEU A C 1
ATOM 836 O O . LEU A 1 108 ? 5.606 5.224 12.471 1.00 98.00 108 LEU A O 1
ATOM 840 N N . GLU A 1 109 ? 6.007 3.931 14.243 1.00 98.19 109 GLU A N 1
ATOM 841 C CA . GLU A 1 109 ? 7.402 4.363 14.383 1.00 98.19 109 GLU A CA 1
ATOM 842 C C . GLU A 1 109 ? 8.264 3.959 13.181 1.00 98.19 109 GLU A C 1
ATOM 844 O O . GLU A 1 109 ? 9.126 4.724 12.737 1.00 98.19 109 GLU A O 1
ATOM 849 N N . LEU A 1 110 ? 8.052 2.753 12.650 1.00 97.81 110 LEU A N 1
ATOM 850 C CA . LEU A 1 110 ? 8.734 2.276 11.453 1.00 97.81 110 LEU A CA 1
ATOM 851 C C . LEU A 1 110 ? 8.344 3.099 10.221 1.00 97.81 110 LEU A C 1
ATOM 853 O O . LEU A 1 110 ? 9.222 3.393 9.408 1.00 97.81 110 LEU A O 1
ATOM 857 N N . VAL A 1 111 ? 7.083 3.521 10.096 1.00 97.75 111 VAL A N 1
ATOM 858 C CA . VAL A 1 111 ? 6.636 4.439 9.036 1.00 97.75 111 VAL A CA 1
ATOM 859 C C . VAL A 1 111 ? 7.449 5.733 9.081 1.00 97.75 111 VAL A C 1
ATOM 861 O O . VAL A 1 111 ? 8.042 6.123 8.073 1.00 97.75 111 VAL A O 1
ATOM 864 N N . GLU A 1 112 ? 7.565 6.363 10.252 1.00 97.62 112 GLU A N 1
ATOM 865 C CA . GLU A 1 112 ? 8.325 7.611 10.398 1.00 97.62 112 GLU A CA 1
ATOM 866 C C . GLU A 1 112 ? 9.825 7.426 10.126 1.00 97.62 112 GLU A C 1
ATOM 868 O O . GLU A 1 112 ? 10.424 8.220 9.395 1.00 97.62 112 GLU A O 1
ATOM 873 N N . LYS A 1 113 ? 10.433 6.335 10.613 1.00 97.56 113 LYS A N 1
ATOM 874 C CA . LYS A 1 113 ? 11.827 5.978 10.277 1.00 97.56 113 LYS A CA 1
ATOM 875 C C . LYS A 1 113 ? 12.013 5.777 8.771 1.00 97.56 113 LYS A C 1
ATOM 877 O O . LYS A 1 113 ? 13.026 6.192 8.209 1.00 97.56 113 LYS A O 1
ATOM 882 N N . THR A 1 114 ? 11.037 5.166 8.106 1.00 96.56 114 THR A N 1
ATOM 883 C CA . THR A 1 114 ? 11.082 4.894 6.665 1.00 96.56 114 THR A CA 1
ATOM 884 C C . THR A 1 114 ? 10.983 6.185 5.852 1.00 96.56 114 THR A C 1
ATOM 886 O O . THR A 1 114 ? 11.780 6.374 4.935 1.00 96.56 114 THR A O 1
ATOM 889 N N . LYS A 1 115 ? 10.103 7.122 6.234 1.00 96.31 115 LYS A N 1
ATOM 890 C CA . LYS A 1 115 ? 10.012 8.460 5.615 1.00 96.31 115 LYS A CA 1
ATOM 891 C C . LYS A 1 115 ? 11.334 9.225 5.709 1.00 96.31 115 LYS A C 1
ATOM 893 O O . LYS A 1 115 ? 11.773 9.822 4.733 1.00 96.31 115 LYS A O 1
ATOM 898 N N . GLN A 1 116 ? 12.008 9.161 6.860 1.00 96.62 116 GLN A N 1
ATOM 899 C CA . GLN A 1 116 ? 13.327 9.782 7.041 1.00 96.62 116 GLN A CA 1
ATOM 900 C C . GLN A 1 116 ? 14.410 9.108 6.187 1.00 96.62 116 GLN A C 1
ATOM 902 O O . GLN A 1 116 ? 15.293 9.776 5.651 1.00 96.62 116 GLN A O 1
ATOM 907 N N . ARG A 1 117 ? 14.354 7.777 6.058 1.00 96.12 117 ARG A N 1
ATOM 908 C CA . ARG A 1 117 ? 15.336 6.984 5.308 1.00 96.12 117 ARG A CA 1
ATOM 909 C C . ARG A 1 117 ? 15.213 7.148 3.791 1.00 96.12 117 ARG A C 1
ATOM 911 O O . ARG A 1 117 ? 16.239 7.066 3.107 1.00 96.12 117 ARG A O 1
ATOM 918 N N . TYR A 1 118 ? 13.993 7.357 3.293 1.00 95.25 118 TYR A N 1
ATOM 919 C CA . TYR A 1 118 ? 13.647 7.484 1.875 1.00 95.25 118 TYR A CA 1
ATOM 920 C C . TYR A 1 118 ? 12.882 8.798 1.612 1.00 95.25 118 TYR A C 1
ATOM 922 O O . TYR A 1 118 ? 11.715 8.765 1.228 1.00 95.25 118 TYR A O 1
ATOM 930 N N . PRO A 1 119 ? 13.525 9.970 1.776 1.00 91.88 119 PRO A N 1
ATOM 931 C CA . PRO A 1 119 ? 12.848 11.273 1.744 1.00 91.88 119 PRO A CA 1
ATOM 932 C C . PRO A 1 119 ? 12.269 11.655 0.373 1.00 91.88 119 PRO A C 1
ATOM 934 O O . PRO A 1 119 ? 11.467 12.576 0.280 1.00 91.88 119 PRO A O 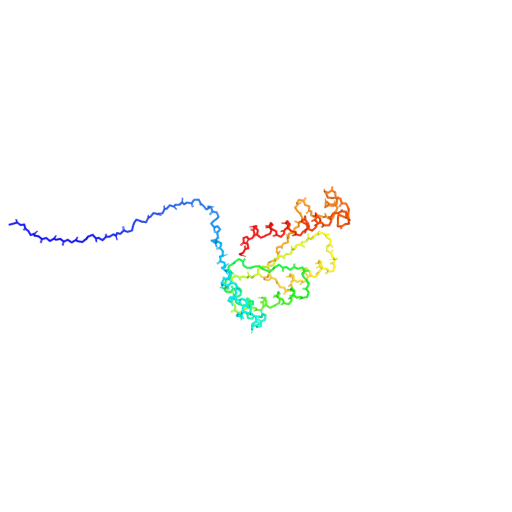1
ATOM 937 N N . ASN A 1 120 ? 12.675 10.954 -0.689 1.00 89.38 120 ASN A N 1
ATOM 938 C CA . ASN A 1 120 ? 12.196 11.177 -2.055 1.00 89.38 120 ASN A CA 1
ATOM 939 C C . ASN A 1 120 ? 10.992 10.294 -2.419 1.00 89.38 120 ASN A C 1
ATOM 941 O O . ASN A 1 120 ? 10.552 10.324 -3.564 1.00 89.38 120 ASN A O 1
ATOM 945 N N . VAL A 1 121 ? 10.500 9.472 -1.486 1.00 92.81 121 VAL A N 1
ATOM 946 C CA . VAL A 1 121 ? 9.267 8.703 -1.666 1.00 92.81 121 VAL A CA 1
ATOM 947 C C . VAL A 1 121 ? 8.167 9.416 -0.903 1.00 92.81 121 VAL A C 1
ATOM 949 O O . VAL A 1 121 ? 8.177 9.455 0.328 1.00 92.81 121 VAL A O 1
ATOM 952 N N . ASN A 1 122 ? 7.215 9.984 -1.635 1.00 95.12 122 ASN A N 1
ATOM 953 C CA . ASN A 1 122 ? 6.051 10.588 -1.016 1.00 95.12 122 ASN A CA 1
ATOM 954 C C . ASN A 1 122 ? 5.097 9.480 -0.539 1.00 95.12 122 ASN A C 1
ATOM 956 O O . ASN A 1 122 ? 4.771 8.554 -1.287 1.00 95.12 122 ASN A O 1
ATOM 960 N N . LEU A 1 123 ? 4.706 9.549 0.736 1.00 97.44 123 LEU A N 1
ATOM 961 C CA . LEU A 1 123 ? 3.843 8.564 1.381 1.00 97.44 123 LEU A CA 1
ATOM 962 C C . LEU A 1 123 ? 2.441 9.140 1.555 1.00 97.44 123 LEU A C 1
ATOM 964 O O . LEU A 1 123 ? 2.217 10.016 2.390 1.00 97.44 123 LEU A O 1
ATOM 968 N N . HIS A 1 124 ? 1.494 8.578 0.819 1.00 98.19 124 HIS A N 1
ATOM 969 C CA . HIS A 1 124 ? 0.076 8.886 0.919 1.00 98.19 124 HIS A CA 1
ATOM 970 C C . HIS A 1 124 ? -0.558 8.018 2.004 1.00 98.19 124 HIS A C 1
ATOM 972 O O . HIS A 1 124 ? -0.517 6.790 1.922 1.00 98.19 124 HIS A O 1
ATOM 978 N N . VAL A 1 125 ? -1.132 8.646 3.031 1.00 98.25 125 VAL A N 1
ATOM 979 C CA . VAL A 1 125 ? -1.768 7.939 4.151 1.00 98.25 125 VAL A CA 1
ATOM 980 C C . VAL A 1 125 ? -3.278 8.063 4.043 1.00 98.25 125 VAL A C 1
ATOM 982 O O . VAL A 1 125 ? -3.817 9.167 4.082 1.00 98.25 125 VAL A O 1
ATOM 985 N N . TYR A 1 126 ? -3.955 6.923 3.957 1.00 98.56 126 TYR A N 1
ATOM 986 C CA . TYR A 1 126 ? -5.409 6.839 3.899 1.00 98.56 126 TYR A CA 1
ATOM 987 C C . TYR A 1 126 ? -5.957 6.188 5.161 1.00 98.56 126 TYR A C 1
ATOM 989 O O . TYR A 1 126 ? -5.439 5.177 5.626 1.00 98.56 126 TYR A O 1
ATOM 997 N N . LYS A 1 127 ? -7.013 6.790 5.703 1.00 98.69 127 LYS A N 1
ATOM 998 C CA . LYS A 1 127 ? -7.720 6.363 6.914 1.00 98.69 127 LYS A CA 1
ATOM 999 C C . LYS A 1 127 ? -9.175 6.013 6.589 1.00 98.69 127 LYS A C 1
ATOM 1001 O O . LYS A 1 127 ? -9.664 6.465 5.543 1.00 98.69 127 LYS A O 1
ATOM 1006 N N . PRO A 1 128 ? -9.869 5.264 7.469 1.00 98.56 128 PRO A N 1
ATOM 1007 C CA . PRO A 1 128 ? -11.304 5.029 7.350 1.00 98.56 128 PRO A CA 1
ATOM 1008 C C . PRO A 1 128 ? -12.062 6.350 7.190 1.00 98.56 128 PRO A C 1
ATOM 1010 O O . PRO A 1 128 ? -11.745 7.346 7.843 1.00 98.56 128 PRO A O 1
ATOM 1013 N N . GLU A 1 129 ? -13.041 6.380 6.291 1.00 97.81 129 GLU A N 1
ATOM 1014 C CA . GLU A 1 129 ? -13.710 7.622 5.914 1.00 97.81 129 GLU A CA 1
ATOM 1015 C C . GLU A 1 129 ? -14.343 8.352 7.114 1.00 97.81 129 GLU A C 1
ATOM 1017 O O . GLU A 1 129 ? -15.141 7.798 7.881 1.00 97.81 129 GLU A O 1
ATOM 1022 N N . GLY A 1 130 ? -14.025 9.642 7.246 1.00 97.56 130 GLY A N 1
ATOM 1023 C CA . GLY A 1 130 ? -14.628 10.537 8.234 1.00 97.56 130 GLY A CA 1
ATOM 1024 C C . GLY A 1 130 ? -14.170 10.321 9.678 1.00 97.56 130 GLY A C 1
ATOM 1025 O O . GLY A 1 130 ? -14.766 10.911 10.575 1.00 97.56 130 GLY A O 1
ATOM 1026 N N . VAL A 1 131 ? -13.143 9.501 9.917 1.00 97.88 131 VAL A N 1
ATOM 1027 C CA . VAL A 1 131 ? -12.562 9.284 11.249 1.00 97.88 131 VAL A CA 1
ATOM 1028 C C . VAL A 1 131 ? -11.035 9.285 11.176 1.00 97.88 131 VAL A C 1
ATOM 1030 O O . VAL A 1 131 ? -10.434 8.873 10.187 1.00 97.88 131 VAL A O 1
ATOM 1033 N N . SER A 1 132 ? -10.386 9.788 12.221 1.00 97.25 132 SER A N 1
ATOM 1034 C CA . SER A 1 132 ? -8.928 9.936 12.297 1.00 97.25 132 SER A CA 1
ATOM 1035 C C . SER A 1 132 ? -8.297 9.246 13.503 1.00 97.25 132 SER A C 1
ATOM 1037 O O . SER A 1 132 ? -7.068 9.113 13.539 1.00 97.25 132 SER A O 1
ATOM 1039 N N . THR A 1 133 ? -9.114 8.804 14.464 1.00 98.06 133 THR A N 1
ATOM 1040 C CA . THR A 1 133 ? -8.690 8.155 15.712 1.00 98.06 133 THR A CA 1
ATOM 1041 C C . THR A 1 133 ? -9.512 6.901 16.014 1.00 98.06 133 THR A C 1
ATOM 1043 O O . THR A 1 133 ? -10.654 6.779 15.570 1.00 98.06 133 THR A O 1
ATOM 1046 N N . VAL A 1 134 ? -8.957 5.989 16.823 1.00 97.94 134 VAL A N 1
ATOM 1047 C CA . VAL A 1 134 ? -9.678 4.801 17.324 1.00 97.94 134 VAL A CA 1
ATOM 1048 C C . VAL A 1 134 ? -10.993 5.202 17.990 1.00 97.94 134 VAL A C 1
ATOM 1050 O O . VAL A 1 134 ? -12.031 4.646 17.662 1.00 97.94 134 VAL A O 1
ATOM 1053 N N . SER A 1 135 ? -10.978 6.229 18.846 1.00 98.31 135 SER A N 1
ATOM 1054 C CA . SER A 1 135 ? -12.185 6.681 19.548 1.00 98.31 135 SER A CA 1
ATOM 1055 C C . SER A 1 135 ? -13.293 7.137 18.596 1.00 98.31 135 SER A C 1
ATOM 1057 O O . SER A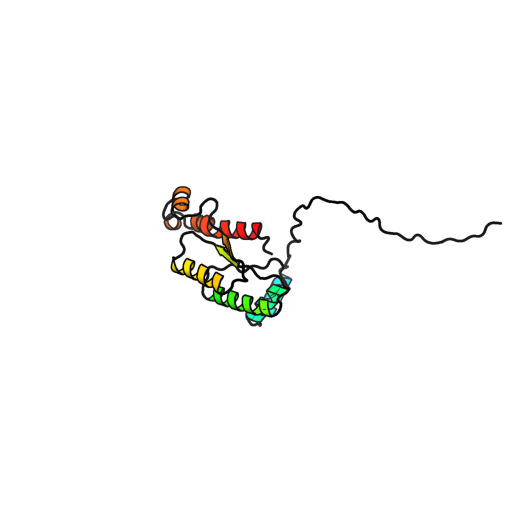 1 135 ? -14.462 6.867 18.858 1.00 98.31 135 SER A O 1
ATOM 1059 N N . GLU A 1 136 ? -12.957 7.828 17.506 1.00 98.50 136 GLU A N 1
ATOM 1060 C CA . GLU A 1 136 ? -13.940 8.239 16.494 1.00 98.50 136 GLU A CA 1
ATOM 1061 C C . GLU A 1 136 ? -14.450 7.039 15.689 1.00 98.50 136 GLU A C 1
ATOM 1063 O O . GLU A 1 136 ? -15.645 6.947 15.409 1.00 98.50 136 GLU A O 1
ATOM 1068 N N . PHE A 1 137 ? -13.562 6.099 15.351 1.00 98.50 137 PHE A N 1
ATOM 1069 C CA . PHE A 1 137 ? -13.930 4.864 14.663 1.00 98.50 137 PHE A CA 1
ATOM 1070 C C . PHE A 1 137 ? -14.905 4.030 15.498 1.00 98.50 137 PHE A C 1
ATOM 1072 O O . PHE A 1 137 ? -15.947 3.616 14.994 1.00 98.50 137 PHE A O 1
ATOM 1079 N N . GLU A 1 138 ? -14.606 3.823 16.780 1.00 98.31 138 GLU A N 1
ATOM 1080 C CA . GLU A 1 138 ? -15.460 3.068 17.699 1.00 98.31 138 GLU A CA 1
ATOM 1081 C C . GLU A 1 138 ? -16.782 3.789 17.974 1.00 98.31 138 GLU A C 1
ATOM 1083 O O . GLU A 1 138 ? -17.823 3.141 18.059 1.00 98.31 138 GLU A O 1
ATOM 1088 N N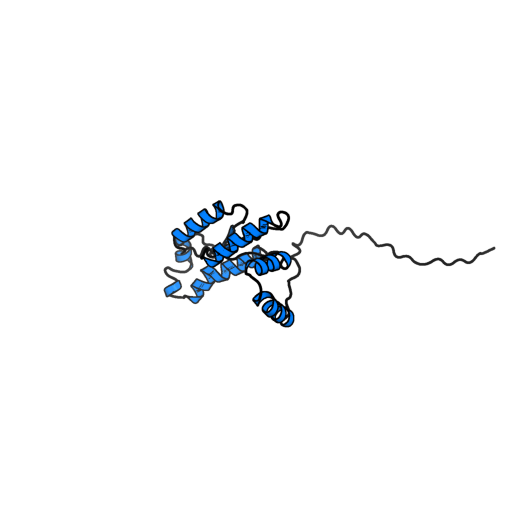 . ALA A 1 139 ? -16.783 5.125 18.044 1.00 98.31 139 ALA A N 1
ATOM 1089 C CA . ALA A 1 139 ? -18.017 5.901 18.166 1.00 98.31 139 ALA A CA 1
ATOM 1090 C C . ALA A 1 139 ? -18.922 5.764 16.928 1.00 98.31 139 ALA A C 1
ATOM 1092 O O . ALA A 1 139 ? -20.146 5.765 17.059 1.00 98.31 139 ALA A O 1
ATOM 1093 N N . LYS A 1 140 ? -18.331 5.645 15.731 1.00 98.00 140 LYS A N 1
ATOM 1094 C CA . LYS A 1 140 ? -19.059 5.535 14.460 1.00 98.00 140 LYS A CA 1
ATOM 1095 C C . LYS A 1 140 ? -19.515 4.108 14.147 1.00 98.00 140 LYS A C 1
ATOM 1097 O O . LYS A 1 140 ? -20.619 3.929 13.640 1.00 98.00 140 LYS A O 1
ATOM 1102 N N . HIS A 1 141 ? -18.677 3.109 14.419 1.00 97.19 141 HIS A N 1
ATOM 1103 C CA . HIS A 1 141 ? -18.888 1.730 13.967 1.00 97.19 141 HIS A CA 1
ATOM 1104 C C . HIS A 1 141 ? -19.037 0.701 15.099 1.00 97.19 141 HIS A C 1
ATOM 1106 O O . HIS A 1 141 ? -19.432 -0.431 14.835 1.00 97.19 141 HIS A O 1
ATOM 1112 N N . GLY A 1 142 ? -18.771 1.081 16.349 1.00 97.50 142 GLY A N 1
ATOM 1113 C CA . GLY A 1 142 ? -18.764 0.188 17.507 1.00 97.50 142 GLY A CA 1
ATOM 1114 C C . GLY A 1 142 ? -17.358 -0.283 17.895 1.00 97.50 142 GLY A C 1
ATOM 1115 O O . GLY A 1 142 ? -16.472 -0.436 17.052 1.00 97.50 142 GLY A O 1
ATOM 1116 N N . ALA A 1 143 ? -17.161 -0.508 19.196 1.00 97.31 143 ALA A N 1
ATOM 1117 C CA . ALA A 1 143 ? -15.917 -1.047 19.738 1.00 97.31 143 ALA A CA 1
ATOM 1118 C C . ALA A 1 143 ? -15.695 -2.496 19.289 1.00 97.31 143 ALA A C 1
ATOM 1120 O O . ALA A 1 143 ? -16.642 -3.276 19.184 1.00 97.31 143 ALA A O 1
ATOM 1121 N N . GLU A 1 144 ? -14.432 -2.852 19.056 1.00 96.50 144 GLU A N 1
ATOM 1122 C CA . GLU A 1 144 ? -14.019 -4.201 18.652 1.00 96.50 144 GLU A CA 1
ATOM 1123 C C . GLU A 1 144 ? -14.795 -4.769 17.450 1.00 96.50 144 GLU A C 1
ATOM 1125 O O . GLU A 1 144 ? -15.100 -5.962 17.414 1.00 96.50 144 GLU A O 1
ATOM 1130 N N . LEU A 1 145 ? -15.100 -3.928 16.452 1.00 97.81 145 LEU A N 1
ATOM 1131 C CA . LEU A 1 145 ? -15.905 -4.298 15.280 1.00 97.81 145 LEU A CA 1
ATOM 1132 C C . LEU A 1 145 ? -15.435 -5.591 14.595 1.00 97.81 145 LEU A C 1
ATOM 1134 O O . LEU A 1 145 ? -16.251 -6.392 14.161 1.00 97.81 145 LEU A O 1
ATOM 1138 N N . TRP A 1 146 ? -14.128 -5.855 14.570 1.00 97.38 146 TRP A N 1
ATOM 1139 C CA . TRP A 1 146 ? -13.560 -7.091 14.017 1.00 97.38 146 TRP A CA 1
ATOM 1140 C C . TRP A 1 146 ? -14.054 -8.379 14.702 1.00 97.38 146 TRP A C 1
ATOM 1142 O O . TRP A 1 146 ? -13.904 -9.460 14.138 1.00 97.38 146 TRP A O 1
ATOM 1152 N N . LYS A 1 147 ? -14.617 -8.298 15.915 1.00 97.88 147 LYS A N 1
ATOM 1153 C CA . LYS A 1 147 ? -15.236 -9.434 16.619 1.00 97.88 147 LYS A CA 1
ATOM 1154 C C . LYS A 1 147 ? -16.718 -9.597 16.296 1.00 97.88 147 LYS A C 1
ATOM 1156 O O . LYS A 1 147 ? -17.224 -10.713 16.381 1.00 97.88 147 LYS A O 1
ATOM 1161 N N . THR A 1 148 ? -17.417 -8.501 16.012 1.00 97.25 148 THR A N 1
ATOM 1162 C CA . THR A 1 148 ? -18.875 -8.487 15.829 1.00 97.25 148 THR A CA 1
ATOM 1163 C C . THR A 1 148 ? -19.271 -8.574 14.359 1.00 97.25 148 THR A C 1
ATOM 1165 O O . THR A 1 148 ? -20.237 -9.263 14.043 1.00 97.25 148 THR A O 1
ATOM 1168 N N . ASP A 1 149 ? -18.509 -7.929 13.476 1.00 98.00 149 ASP A N 1
ATOM 1169 C CA . ASP A 1 149 ? -18.682 -7.933 12.026 1.00 98.00 149 ASP A CA 1
ATOM 1170 C C . ASP A 1 149 ? -17.321 -7.723 11.329 1.00 98.00 149 ASP A C 1
ATOM 1172 O O . ASP A 1 149 ? -16.877 -6.603 11.056 1.00 98.00 149 ASP A O 1
ATOM 1176 N N . ALA A 1 150 ? -16.618 -8.831 11.084 1.00 97.69 150 ALA A N 1
ATOM 1177 C CA . ALA A 1 150 ? -15.283 -8.817 10.489 1.00 97.69 150 ALA A CA 1
ATOM 1178 C C . ALA A 1 150 ? -15.282 -8.323 9.031 1.00 97.69 150 ALA A C 1
ATOM 1180 O O . ALA A 1 150 ? -14.345 -7.632 8.632 1.00 97.69 150 ALA A O 1
ATOM 1181 N N . ASP A 1 151 ? -16.333 -8.631 8.265 1.00 98.25 151 ASP A N 1
ATOM 1182 C CA . ASP A 1 151 ? -16.458 -8.208 6.867 1.00 98.25 151 ASP A CA 1
ATOM 1183 C C . ASP A 1 151 ? -16.635 -6.690 6.785 1.00 98.25 151 ASP A C 1
ATOM 1185 O O . ASP A 1 151 ? -15.964 -6.021 5.992 1.00 98.25 151 ASP A O 1
ATOM 1189 N N . LEU A 1 152 ? -17.484 -6.124 7.651 1.00 98.19 152 LEU A N 1
ATOM 1190 C CA . LEU A 1 152 ? -17.637 -4.679 7.740 1.00 98.19 152 LEU A CA 1
ATOM 1191 C C . LEU A 1 152 ? -16.339 -4.012 8.194 1.00 98.19 152 LEU A C 1
ATOM 1193 O O . LEU A 1 152 ? -15.954 -3.009 7.595 1.00 98.19 152 LEU A O 1
ATOM 1197 N N . TYR A 1 153 ? -15.650 -4.564 9.203 1.00 98.31 153 TYR A N 1
ATOM 1198 C CA . TYR A 1 153 ? -14.351 -4.049 9.646 1.00 98.31 153 TYR A CA 1
ATOM 1199 C C . TYR A 1 153 ? -13.336 -4.008 8.504 1.00 98.31 153 TYR A C 1
ATOM 1201 O O . TYR A 1 153 ? -12.743 -2.958 8.259 1.00 98.31 153 TYR A O 1
ATOM 1209 N N . ASP A 1 154 ? -13.151 -5.115 7.783 1.00 98.19 154 ASP A N 1
ATOM 1210 C CA . ASP A 1 154 ? -12.218 -5.165 6.658 1.00 98.19 154 ASP A CA 1
ATOM 1211 C C . ASP A 1 154 ? -12.605 -4.161 5.571 1.00 98.19 154 ASP A C 1
ATOM 1213 O O . ASP A 1 154 ? -11.732 -3.485 5.012 1.00 98.19 154 ASP A O 1
ATOM 1217 N N . TRP A 1 155 ? -13.904 -3.996 5.312 1.00 98.50 155 TRP A N 1
ATOM 1218 C CA . TRP A 1 155 ? -14.365 -3.034 4.326 1.00 98.50 155 TRP A CA 1
ATOM 1219 C C . TRP A 1 155 ? -14.052 -1.587 4.728 1.00 98.50 155 TRP A C 1
ATOM 1221 O O . TRP A 1 155 ? -13.353 -0.896 3.986 1.00 98.50 155 TRP A O 1
ATOM 1231 N N . VAL A 1 156 ? -14.494 -1.136 5.910 1.00 98.25 156 VAL A N 1
ATOM 1232 C CA . VAL A 1 156 ? -14.315 0.266 6.342 1.00 98.25 156 VAL A CA 1
ATOM 1233 C C . VAL A 1 156 ? -12.859 0.599 6.666 1.00 98.25 156 VAL A C 1
ATOM 1235 O O . VAL A 1 156 ? -12.432 1.735 6.479 1.00 98.25 156 VAL A O 1
ATOM 1238 N N . ALA A 1 157 ? -12.088 -0.370 7.172 1.00 97.75 157 ALA A N 1
ATOM 1239 C CA . ALA A 1 157 ? -10.725 -0.125 7.629 1.00 97.75 157 ALA A CA 1
ATOM 1240 C C . A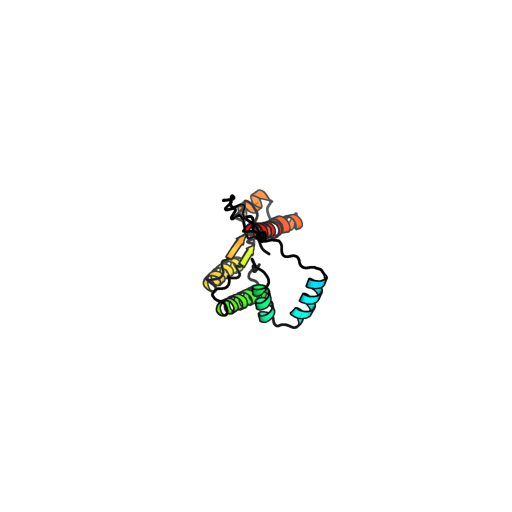LA A 1 157 ? -9.679 -0.261 6.518 1.00 97.75 157 ALA A C 1
ATOM 1242 O O . ALA A 1 157 ? -8.593 0.307 6.641 1.00 97.75 157 ALA A O 1
ATOM 1243 N N . LYS A 1 158 ? -9.969 -1.034 5.460 1.00 97.94 158 LYS A N 1
ATOM 1244 C CA . LYS A 1 158 ? -8.972 -1.404 4.441 1.00 97.94 158 LYS A CA 1
ATOM 1245 C C . LYS A 1 158 ? -9.487 -1.257 3.013 1.00 97.94 158 LYS A C 1
ATOM 1247 O O . LYS A 1 158 ? -8.807 -0.632 2.206 1.00 97.94 158 LYS A O 1
ATOM 1252 N N . VAL A 1 159 ? -10.651 -1.823 2.685 1.00 98.38 159 VAL A N 1
ATOM 1253 C CA . VAL A 1 159 ? -11.135 -1.855 1.290 1.00 98.38 159 VAL A CA 1
ATOM 1254 C C . VAL A 1 159 ? -11.532 -0.467 0.803 1.00 98.38 159 VAL A C 1
ATOM 1256 O O . VAL A 1 159 ? -11.024 -0.027 -0.225 1.00 98.38 159 VAL A O 1
ATOM 1259 N N . GLU A 1 160 ? -12.403 0.229 1.534 1.00 98.38 160 GLU A N 1
ATOM 1260 C CA . GLU A 1 160 ? -12.845 1.579 1.172 1.00 98.38 160 GLU A CA 1
ATOM 1261 C C . GLU A 1 160 ? -11.660 2.556 1.110 1.00 98.38 160 GLU A C 1
ATOM 1263 O O . GLU A 1 160 ? -11.481 3.173 0.055 1.00 98.38 160 GLU A O 1
ATOM 1268 N N . PRO A 1 161 ? -10.768 2.636 2.125 1.00 98.50 161 PRO A N 1
ATOM 1269 C CA . PRO A 1 161 ? -9.621 3.537 2.057 1.00 98.50 161 PRO A CA 1
ATOM 1270 C C . PRO A 1 161 ? -8.691 3.241 0.877 1.00 98.50 161 PRO A C 1
ATOM 1272 O O . PRO A 1 161 ? -8.161 4.174 0.278 1.00 98.50 161 PRO A O 1
ATOM 1275 N N . ALA A 1 162 ? -8.510 1.965 0.509 1.00 98.19 162 ALA A N 1
ATOM 1276 C CA . ALA A 1 162 ? -7.727 1.584 -0.665 1.00 98.19 162 ALA A CA 1
ATOM 1277 C C . ALA A 1 162 ? -8.392 2.031 -1.974 1.00 98.19 162 ALA A C 1
ATOM 1279 O O . ALA A 1 162 ? -7.735 2.625 -2.824 1.00 98.19 162 ALA A O 1
ATOM 1280 N N . GLN A 1 163 ? -9.695 1.776 -2.134 1.00 97.88 163 GLN A N 1
ATOM 1281 C CA . GLN A 1 163 ? -10.446 2.172 -3.329 1.00 97.88 163 GLN A CA 1
ATOM 1282 C C . GLN A 1 163 ? -10.434 3.689 -3.521 1.00 97.88 163 GLN A C 1
ATOM 1284 O O . GLN A 1 163 ? -10.193 4.168 -4.631 1.00 97.88 163 GLN A O 1
ATOM 1289 N N . ARG A 1 164 ? -10.632 4.440 -2.434 1.00 98.06 164 ARG A N 1
ATOM 1290 C CA . ARG A 1 164 ? -10.550 5.899 -2.454 1.00 98.06 164 ARG A CA 1
ATOM 1291 C C . ARG A 1 164 ? -9.144 6.380 -2.791 1.00 98.06 164 ARG A C 1
ATOM 1293 O O . ARG A 1 164 ? -9.011 7.224 -3.668 1.00 98.06 164 ARG A O 1
ATOM 1300 N N . ALA A 1 165 ? -8.102 5.783 -2.209 1.00 98.06 165 ALA A N 1
ATOM 1301 C CA . ALA A 1 165 ? -6.720 6.098 -2.573 1.00 98.06 165 ALA A CA 1
ATOM 1302 C C . ALA A 1 165 ? -6.450 5.900 -4.068 1.00 98.06 165 ALA A C 1
ATOM 1304 O O . ALA A 1 165 ? -5.837 6.753 -4.704 1.00 98.06 165 ALA A O 1
ATOM 1305 N N . TYR A 1 166 ? -6.930 4.798 -4.647 1.00 95.88 166 TYR A N 1
ATOM 1306 C CA . TYR A 1 166 ? -6.730 4.516 -6.067 1.00 95.88 166 TYR A CA 1
ATOM 1307 C C . TYR A 1 166 ? -7.457 5.512 -6.971 1.00 95.88 166 TYR A C 1
ATOM 1309 O O . TYR A 1 166 ? -6.896 5.934 -7.981 1.00 95.88 166 TYR A O 1
ATOM 1317 N N . SER A 1 167 ? -8.665 5.925 -6.583 1.00 94.88 167 SER A N 1
ATOM 1318 C CA . SER A 1 167 ? -9.434 6.949 -7.292 1.00 94.88 167 SER A CA 1
ATOM 1319 C C . SER A 1 167 ? -8.770 8.327 -7.203 1.00 94.88 167 SER A C 1
ATOM 1321 O O . SER A 1 167 ? -8.512 8.951 -8.230 1.00 94.88 167 SER A O 1
ATOM 1323 N N . ASP A 1 168 ? -8.456 8.790 -5.992 1.00 95.81 168 ASP A N 1
ATOM 1324 C CA . ASP A 1 168 ? -7.874 10.113 -5.736 1.00 95.81 168 ASP A CA 1
ATOM 1325 C C . ASP A 1 168 ? -6.514 10.289 -6.428 1.00 95.81 168 ASP A C 1
ATOM 1327 O O . ASP A 1 168 ? -6.207 11.361 -6.949 1.00 95.81 168 ASP A O 1
ATOM 1331 N N . LEU A 1 169 ? -5.702 9.226 -6.445 1.00 94.44 169 LEU A N 1
ATOM 1332 C CA . LEU A 1 169 ? -4.352 9.226 -7.013 1.00 94.44 169 LEU A CA 1
ATOM 1333 C C . LEU A 1 169 ? -4.312 8.787 -8.483 1.00 94.44 169 LEU A C 1
ATOM 1335 O O . LEU A 1 169 ? -3.237 8.772 -9.079 1.00 94.44 169 LEU A O 1
ATOM 1339 N N . SER A 1 170 ? -5.462 8.440 -9.077 1.00 92.81 170 SER A N 1
ATOM 1340 C CA . SER A 1 170 ? -5.555 7.935 -10.456 1.00 92.81 170 SER A CA 1
ATOM 1341 C C . SER A 1 170 ? -4.566 6.792 -10.729 1.00 92.81 170 SER A C 1
ATOM 1343 O O . SER A 1 170 ? -3.811 6.828 -11.705 1.00 92.81 170 SER A O 1
ATOM 1345 N N . VAL A 1 171 ? -4.537 5.805 -9.827 1.00 90.06 171 VAL A N 1
ATOM 1346 C CA . VAL A 1 171 ? -3.658 4.631 -9.943 1.00 90.06 171 VAL A CA 1
ATOM 1347 C C . VAL A 1 171 ? -4.014 3.851 -11.210 1.00 90.06 171 VAL A C 1
ATOM 1349 O O . VAL A 1 171 ? -5.190 3.604 -11.477 1.00 90.06 171 VAL A O 1
ATOM 1352 N N . ALA A 1 172 ? -2.983 3.512 -11.987 1.00 77.56 172 ALA A N 1
ATOM 1353 C CA . ALA A 1 172 ? -3.084 2.837 -13.283 1.00 77.56 172 ALA A CA 1
ATOM 1354 C C . ALA A 1 172 ? -3.569 1.381 -13.235 1.00 77.56 172 ALA A C 1
ATOM 1356 O O . ALA A 1 172 ? -3.291 0.679 -12.235 1.00 77.56 172 ALA A O 1
#

Radius of gyration: 24.82 Å; chains: 1; bounding box: 38×51×95 Å